Protein AF-A0A926I740-F1 (afdb_monomer)

Radius of gyration: 11.67 Å; Cα contacts (8 Å, |Δi|>4): 62; chains: 1; bounding box: 20×13×35 Å

Sequence (50 aa):
MKNLAQKLALGGISLLLFGLLLAVMTQTPLSYVVGGLGLVFSLTACITQE

Organism: NCBI:txid2763677

Nearest PDB structures (foldseek):
  6v7u-assembly1_A  TM=8.257E-01  e=9.278E+00  Casadabanvirus DMS3

Solvent-accessible surface area (backbone atoms only — not comparable to full-atom values): 2481 Å² total; per-residue (Å²): 113,72,71,56,29,53,50,37,29,54,49,9,50,52,38,25,54,48,13,48,53,42,29,73,74,64,69,42,73,64,20,54,53,44,21,49,50,10,50,52,37,30,51,52,18,53,66,66,64,110

pLDDT: mean 83.0, std 8.98, range [51.19, 90.38]

Structure (mmCIF, N/CA/C/O backbone):
data_AF-A0A926I740-F1
#
_entry.id   AF-A0A926I740-F1
#
loop_
_atom_site.group_PDB
_atom_site.id
_atom_site.type_symbol
_atom_site.label_atom_id
_atom_site.label_alt_id
_atom_site.label_comp_id
_atom_site.label_asym_id
_atom_site.label_entity_id
_atom_site.label_seq_id
_atom_site.pdbx_PDB_ins_code
_atom_site.Cartn_x
_atom_site.Cartn_y
_atom_site.Cartn_z
_atom_site.occupancy
_atom_site.B_iso_or_equiv
_atom_site.auth_seq_id
_atom_site.auth_comp_id
_atom_site.auth_asym_id
_atom_site.auth_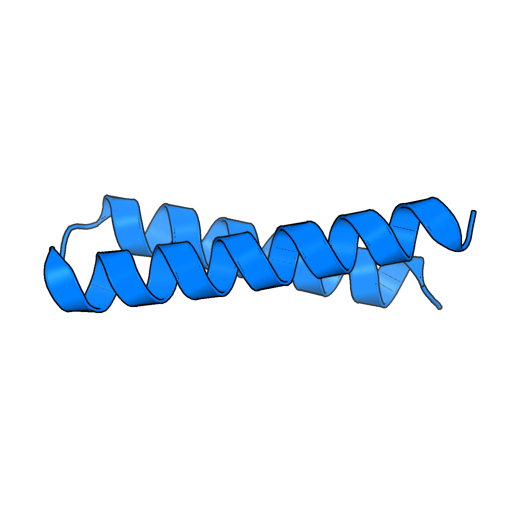atom_id
_atom_site.pdbx_PDB_model_num
ATOM 1 N N . MET A 1 1 ? 6.438 7.463 -20.387 1.00 52.03 1 MET A N 1
ATOM 2 C CA . MET A 1 1 ? 5.694 6.394 -19.681 1.00 52.03 1 MET A CA 1
ATOM 3 C C . MET A 1 1 ? 6.377 5.921 -18.389 1.00 52.03 1 MET A C 1
ATOM 5 O O . MET A 1 1 ? 5.674 5.798 -17.399 1.00 52.03 1 MET A O 1
ATOM 9 N N . LYS A 1 2 ? 7.718 5.801 -18.317 1.00 58.25 2 LYS A N 1
ATOM 10 C CA . LYS A 1 2 ? 8.467 5.425 -17.087 1.00 58.25 2 LYS A CA 1
ATOM 11 C C . LYS A 1 2 ? 8.115 6.222 -15.811 1.00 58.25 2 LYS A C 1
ATOM 13 O O . LYS A 1 2 ? 7.964 5.643 -14.745 1.00 58.25 2 LYS A O 1
ATOM 18 N N . ASN A 1 3 ? 7.895 7.535 -15.929 1.00 68.69 3 ASN A N 1
ATOM 19 C CA . ASN A 1 3 ? 7.528 8.396 -14.791 1.00 68.69 3 ASN A CA 1
ATOM 20 C C . ASN A 1 3 ? 6.152 8.084 -14.176 1.00 68.69 3 ASN A C 1
ATOM 22 O O . ASN A 1 3 ? 5.919 8.401 -13.014 1.00 68.69 3 ASN A O 1
ATOM 26 N N . LEU A 1 4 ? 5.225 7.515 -14.949 1.00 75.56 4 LEU A N 1
ATOM 27 C CA . LEU A 1 4 ? 3.856 7.270 -14.492 1.00 75.56 4 LEU A CA 1
ATOM 28 C C . LEU A 1 4 ? 3.798 5.976 -13.673 1.00 75.56 4 LEU A C 1
ATOM 30 O O . LEU A 1 4 ? 3.289 5.999 -12.557 1.00 75.56 4 LEU A O 1
ATOM 34 N N . ALA A 1 5 ? 4.437 4.907 -14.162 1.00 77.50 5 ALA A N 1
ATOM 35 C CA . ALA A 1 5 ? 4.604 3.654 -13.423 1.00 77.50 5 ALA A CA 1
ATOM 36 C C . ALA A 1 5 ? 5.359 3.867 -12.100 1.00 77.50 5 ALA A C 1
ATOM 38 O O . ALA A 1 5 ? 4.917 3.408 -11.054 1.00 77.50 5 ALA A O 1
ATOM 39 N N . GLN A 1 6 ? 6.432 4.665 -12.112 1.00 80.56 6 GLN A N 1
ATOM 40 C CA . GLN A 1 6 ? 7.211 4.950 -10.904 1.00 80.56 6 GLN A CA 1
ATOM 41 C C . GLN A 1 6 ? 6.414 5.750 -9.857 1.00 80.56 6 GLN A C 1
ATOM 43 O O . GLN A 1 6 ? 6.489 5.455 -8.664 1.00 80.56 6 GLN A O 1
ATOM 48 N N . LYS A 1 7 ? 5.607 6.734 -10.284 1.00 82.06 7 LYS A N 1
ATOM 49 C CA . LYS A 1 7 ? 4.688 7.460 -9.386 1.00 82.06 7 LYS A CA 1
ATOM 50 C C . LYS A 1 7 ? 3.595 6.548 -8.829 1.00 82.06 7 LYS A C 1
ATOM 52 O O . LYS A 1 7 ? 3.250 6.674 -7.656 1.00 82.06 7 LYS A O 1
ATOM 57 N N . LEU A 1 8 ? 3.080 5.633 -9.649 1.00 83.38 8 LEU A N 1
ATOM 58 C CA . LEU A 1 8 ? 2.064 4.665 -9.244 1.00 83.38 8 LEU A CA 1
ATOM 59 C C . LEU A 1 8 ? 2.621 3.657 -8.229 1.00 83.38 8 LEU A C 1
ATOM 61 O O . LEU A 1 8 ? 1.967 3.386 -7.228 1.00 83.38 8 LEU A O 1
ATOM 65 N N . ALA A 1 9 ? 3.854 3.181 -8.430 1.00 85.00 9 ALA A N 1
ATOM 66 C CA . ALA A 1 9 ? 4.547 2.294 -7.499 1.00 85.00 9 ALA A CA 1
ATOM 67 C C . ALA A 1 9 ? 4.790 2.979 -6.149 1.00 85.00 9 ALA A C 1
ATOM 69 O O . ALA A 1 9 ? 4.458 2.422 -5.104 1.00 85.00 9 ALA A O 1
ATOM 70 N N . LEU A 1 10 ? 5.302 4.215 -6.167 1.00 87.38 10 LEU A N 1
ATOM 71 C CA . LEU A 1 10 ? 5.543 4.990 -4.948 1.00 87.38 10 LEU A CA 1
ATOM 72 C C . LEU A 1 10 ? 4.234 5.261 -4.188 1.00 87.38 10 LEU A C 1
ATOM 74 O O . LEU A 1 10 ? 4.183 5.121 -2.966 1.00 87.38 10 LEU A O 1
ATOM 78 N N . GLY A 1 11 ? 3.168 5.599 -4.920 1.00 87.50 11 GLY A N 1
ATOM 79 C CA . GLY A 1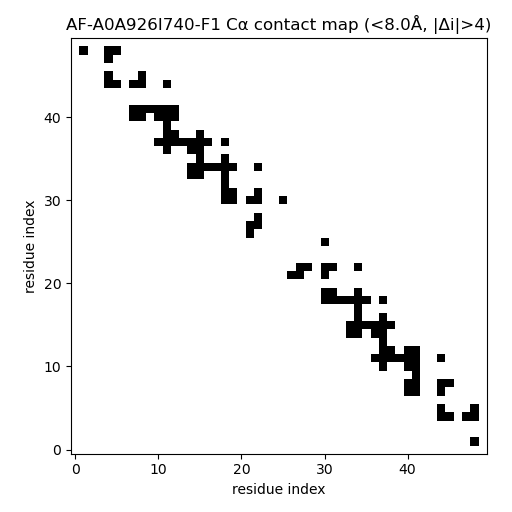 11 ? 1.826 5.766 -4.369 1.00 87.50 11 GLY A CA 1
ATOM 80 C C . GLY A 1 11 ? 1.298 4.475 -3.749 1.00 87.50 11 GLY A C 1
ATOM 81 O O . GLY A 1 11 ? 0.884 4.489 -2.595 1.00 87.50 11 GLY A O 1
ATOM 82 N N . GLY A 1 12 ? 1.385 3.355 -4.471 1.00 87.69 12 GLY A N 1
ATOM 83 C CA . GLY A 1 12 ?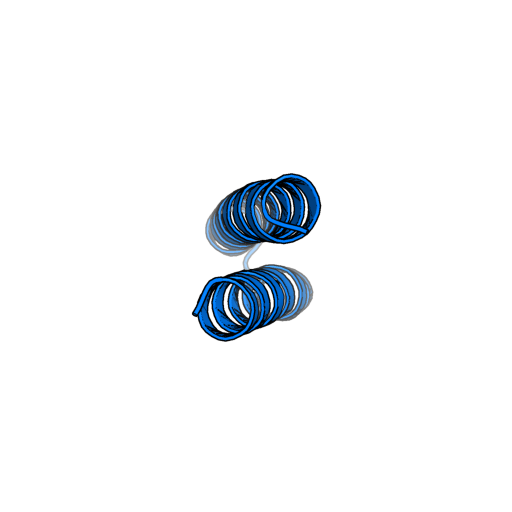 0.955 2.039 -4.002 1.00 87.69 12 GLY A CA 1
ATOM 84 C C . GLY A 1 12 ? 1.682 1.602 -2.733 1.00 87.69 12 GLY A C 1
ATOM 85 O O . GLY A 1 12 ? 1.028 1.250 -1.759 1.00 87.69 12 GLY A O 1
ATOM 86 N N . ILE A 1 13 ? 3.016 1.704 -2.700 1.00 88.12 13 ILE A N 1
ATOM 87 C CA . ILE A 1 13 ? 3.839 1.347 -1.529 1.00 88.12 13 ILE A CA 1
ATOM 88 C C . ILE A 1 13 ? 3.480 2.212 -0.315 1.00 88.12 13 ILE A C 1
ATOM 90 O O . ILE A 1 13 ? 3.321 1.686 0.786 1.00 88.12 13 ILE A O 1
ATOM 94 N N . SER A 1 14 ? 3.311 3.523 -0.509 1.00 89.19 14 SER A N 1
ATOM 95 C CA . SER A 1 14 ? 2.939 4.445 0.571 1.00 89.19 14 SER A CA 1
ATOM 96 C C . SER A 1 14 ? 1.557 4.115 1.151 1.00 89.19 14 SER A C 1
ATOM 98 O O . SER A 1 14 ? 1.384 4.049 2.368 1.00 89.19 14 SER A O 1
ATOM 100 N N . LEU A 1 15 ? 0.585 3.817 0.284 1.00 89.12 15 LEU A N 1
ATOM 101 C CA . LEU A 1 15 ? -0.778 3.440 0.671 1.00 89.12 15 LEU A CA 1
ATOM 102 C C . LEU A 1 15 ? -0.818 2.080 1.387 1.00 89.12 15 LEU A C 1
ATOM 104 O O . LEU A 1 15 ? -1.580 1.899 2.334 1.00 89.12 15 LEU A O 1
ATOM 108 N N . LEU A 1 16 ? 0.044 1.150 0.975 1.00 89.94 16 LEU A N 1
ATOM 109 C CA . LEU A 1 16 ? 0.208 -0.170 1.585 1.00 89.94 16 LEU A CA 1
ATOM 110 C C . LEU A 1 16 ? 0.793 -0.054 3.000 1.00 89.94 16 LEU A C 1
ATOM 112 O O . LEU A 1 16 ? 0.232 -0.612 3.940 1.00 89.94 16 LEU A O 1
ATOM 116 N N . LEU A 1 17 ? 1.860 0.734 3.175 1.00 90.19 17 LEU A N 1
ATOM 117 C CA . LEU A 1 17 ? 2.448 1.045 4.485 1.00 90.19 17 LEU A CA 1
ATOM 118 C C . LEU A 1 17 ? 1.455 1.762 5.402 1.00 90.19 17 LEU A C 1
ATOM 120 O O . LEU A 1 17 ? 1.345 1.418 6.579 1.00 90.19 17 LEU A O 1
ATOM 124 N N . PHE A 1 18 ? 0.702 2.721 4.861 1.00 90.38 18 PHE A N 1
ATOM 125 C CA . PHE A 1 18 ? -0.334 3.426 5.605 1.00 90.38 18 PHE A CA 1
ATOM 126 C C . PHE A 1 18 ? -1.449 2.4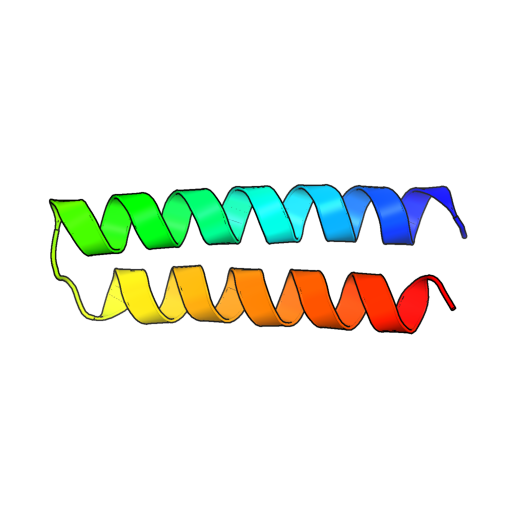78 6.055 1.00 90.38 18 PHE A C 1
ATOM 128 O O . PHE A 1 18 ? -1.779 2.451 7.237 1.00 90.38 18 PHE A O 1
ATOM 135 N N . GLY A 1 19 ? -1.979 1.651 5.149 1.00 87.56 19 GLY A N 1
ATOM 136 C CA . GLY A 1 19 ? -3.000 0.653 5.467 1.00 87.56 19 GLY A CA 1
ATOM 137 C C . GLY A 1 19 ? -2.518 -0.394 6.473 1.00 87.56 19 GLY A C 1
ATOM 138 O O . GLY A 1 19 ? -3.274 -0.774 7.364 1.00 87.56 19 GLY A O 1
ATOM 139 N N . LEU A 1 20 ? -1.248 -0.805 6.396 1.00 87.06 20 LEU A N 1
ATOM 140 C CA . LEU A 1 20 ? -0.633 -1.728 7.351 1.00 87.06 20 LEU A CA 1
ATOM 141 C C . LEU A 1 20 ? -0.525 -1.106 8.751 1.00 87.06 20 LEU A C 1
ATOM 143 O O . LEU A 1 20 ? -0.923 -1.732 9.731 1.00 87.06 20 LEU A O 1
ATOM 147 N N . LEU A 1 21 ? -0.043 0.136 8.849 1.00 90.25 21 LEU A N 1
ATOM 148 C CA . LEU A 1 21 ? 0.005 0.876 10.115 1.00 90.25 21 LEU A CA 1
ATOM 149 C C . LEU A 1 21 ? -1.394 1.044 10.713 1.00 90.25 21 LEU A C 1
ATOM 151 O O . LEU A 1 21 ? -1.599 0.797 11.902 1.00 90.25 21 LEU A O 1
ATOM 155 N N . LEU A 1 22 ? -2.372 1.404 9.881 1.00 88.81 22 LEU A N 1
ATOM 156 C CA . LEU A 1 22 ? -3.760 1.549 10.304 1.00 88.81 22 LEU A CA 1
ATOM 157 C C . LEU A 1 22 ? -4.364 0.215 10.763 1.00 88.81 22 LEU A C 1
ATOM 159 O O . LEU A 1 22 ? -5.143 0.195 11.718 1.00 88.81 22 LEU A O 1
ATOM 163 N N . ALA A 1 23 ? -4.007 -0.898 10.116 1.00 87.19 23 ALA A N 1
ATOM 164 C CA . ALA A 1 23 ? -4.468 -2.237 10.481 1.00 87.19 23 ALA A CA 1
ATOM 165 C C . ALA A 1 23 ? -3.921 -2.657 11.845 1.00 87.19 23 ALA A C 1
ATOM 167 O O . ALA A 1 23 ? -4.680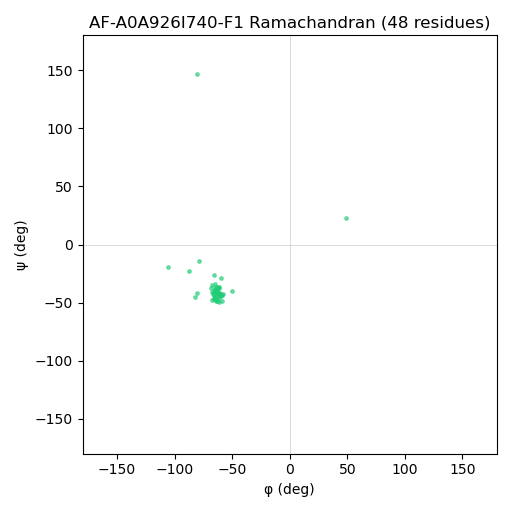 -3.155 12.675 1.00 87.19 23 ALA A O 1
ATOM 168 N N . VAL A 1 24 ? -2.639 -2.385 12.103 1.00 87.69 24 VAL A N 1
ATOM 169 C CA . VAL A 1 24 ? -1.998 -2.667 13.395 1.00 87.69 24 VAL A CA 1
ATOM 170 C C . VAL A 1 24 ? -2.585 -1.803 14.512 1.00 87.69 24 VAL A C 1
ATOM 172 O O . VAL A 1 24 ? -2.823 -2.312 15.602 1.00 87.69 24 VAL A O 1
ATOM 175 N N . MET A 1 25 ? -2.846 -0.517 14.257 1.00 90.38 25 MET A N 1
ATOM 176 C CA . MET A 1 25 ? -3.312 0.399 15.305 1.00 90.38 25 MET A CA 1
ATOM 177 C C . MET A 1 25 ? -4.805 0.303 15.607 1.00 90.38 25 MET A C 1
ATOM 179 O O . MET A 1 25 ? -5.199 0.391 16.765 1.00 90.38 25 MET A O 1
ATOM 183 N N . THR A 1 26 ? -5.645 0.176 14.580 1.00 87.44 26 THR A N 1
ATOM 184 C CA . THR A 1 26 ? -7.104 0.297 14.751 1.00 87.44 26 THR A CA 1
ATOM 185 C C . THR A 1 26 ? -7.830 -1.039 14.680 1.00 87.44 26 THR A C 1
ATOM 187 O O . THR A 1 26 ? -8.974 -1.115 15.116 1.00 87.44 26 THR A O 1
ATOM 190 N N . GLN A 1 27 ? -7.204 -2.073 14.098 1.00 82.00 27 GLN A N 1
ATOM 191 C CA . GLN A 1 27 ? -7.817 -3.379 13.815 1.00 82.00 27 GLN A CA 1
ATOM 192 C C . GLN A 1 27 ? -9.185 -3.290 13.111 1.00 82.00 27 GLN A C 1
ATOM 194 O O . GLN A 1 27 ? -10.000 -4.208 13.174 1.00 82.00 27 GLN A O 1
ATOM 199 N N . THR A 1 28 ? -9.456 -2.176 12.424 1.00 84.56 28 THR A N 1
ATOM 200 C CA . THR A 1 28 ? -10.721 -1.975 11.723 1.00 84.56 28 THR A CA 1
ATOM 201 C C . THR A 1 28 ? -10.705 -2.687 10.370 1.00 84.56 28 THR A C 1
ATOM 203 O O . THR A 1 28 ? -9.669 -2.728 9.698 1.00 84.56 28 THR A O 1
ATOM 206 N N . PRO A 1 29 ? -11.857 -3.204 9.905 1.00 83.75 29 PRO A N 1
ATOM 207 C CA . PRO A 1 29 ? -11.960 -3.849 8.595 1.00 83.75 29 PRO A CA 1
ATOM 208 C C . PRO A 1 29 ? -11.585 -2.900 7.446 1.00 83.75 29 PRO A C 1
ATOM 210 O O . PRO A 1 29 ? -11.054 -3.338 6.428 1.00 83.75 29 PRO A O 1
ATOM 213 N N . LEU A 1 30 ? -11.787 -1.589 7.626 1.00 84.06 30 LEU A N 1
ATOM 214 C CA . LEU A 1 30 ? -11.400 -0.564 6.656 1.00 84.06 30 LEU A CA 1
ATOM 215 C C . LEU A 1 30 ? -9.891 -0.539 6.393 1.00 84.06 30 LEU A C 1
ATOM 217 O O . LEU A 1 30 ? -9.485 -0.369 5.245 1.00 84.06 30 LEU A O 1
ATOM 221 N N . SER A 1 31 ? -9.056 -0.767 7.407 1.00 82.31 31 SER A N 1
ATOM 222 C CA . SER A 1 31 ? -7.600 -0.799 7.228 1.00 82.31 31 SER A CA 1
ATOM 223 C C . SER A 1 31 ? -7.142 -1.905 6.283 1.00 82.31 31 SER A C 1
ATOM 225 O O . SER A 1 31 ? -6.226 -1.696 5.490 1.00 82.31 31 SER A O 1
ATOM 227 N N . TYR A 1 32 ? -7.806 -3.063 6.318 1.00 83.88 32 TYR A N 1
ATOM 228 C CA . TYR A 1 32 ? -7.520 -4.164 5.397 1.00 83.88 32 TYR A CA 1
ATOM 2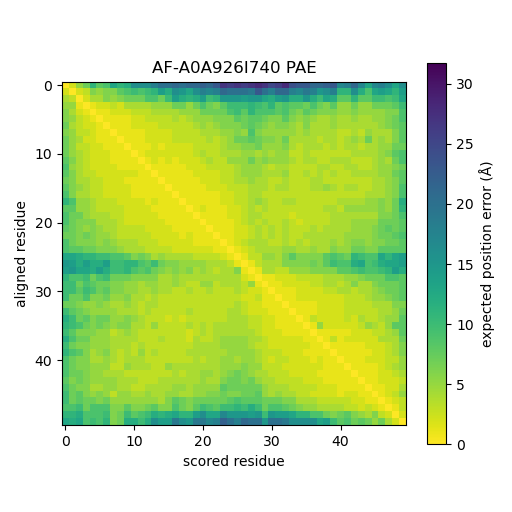29 C C . TYR A 1 32 ? -7.915 -3.817 3.958 1.00 83.88 32 TYR A C 1
ATOM 231 O O . TYR A 1 32 ? -7.181 -4.152 3.030 1.00 83.88 32 TYR A O 1
ATOM 239 N N . VAL A 1 33 ? -9.024 -3.094 3.764 1.00 88.12 33 VAL A N 1
ATOM 240 C CA . VAL A 1 33 ? -9.447 -2.608 2.439 1.00 88.12 33 VAL A CA 1
ATOM 241 C C . VAL A 1 33 ? -8.439 -1.596 1.887 1.00 88.12 33 VAL A C 1
ATOM 243 O O . VAL A 1 33 ? -8.026 -1.702 0.733 1.00 88.12 33 VAL A O 1
ATOM 246 N N . VAL A 1 34 ? -7.991 -0.651 2.718 1.00 87.44 34 VAL A N 1
ATOM 247 C CA . VAL A 1 34 ? -6.999 0.369 2.337 1.00 87.44 34 VAL A CA 1
ATOM 248 C C . VAL A 1 34 ? -5.639 -0.266 2.023 1.00 87.44 34 VAL A C 1
ATOM 250 O O . VAL A 1 34 ? -5.051 0.026 0.982 1.00 87.44 34 VAL A O 1
ATOM 253 N N . GLY A 1 35 ? -5.158 -1.184 2.866 1.00 88.38 35 GLY A N 1
ATOM 254 C CA . GLY A 1 35 ? -3.918 -1.924 2.612 1.00 88.38 35 GLY A CA 1
ATOM 255 C C . GLY A 1 35 ? -3.998 -2.805 1.359 1.00 88.38 35 GLY A C 1
ATOM 256 O O . GLY A 1 35 ? -3.056 -2.839 0.565 1.00 88.38 35 GLY A O 1
ATOM 257 N N . GLY A 1 36 ? -5.144 -3.456 1.130 1.00 87.12 36 GLY A N 1
ATOM 258 C CA . GLY A 1 36 ? -5.412 -4.252 -0.071 1.00 87.12 36 GLY A CA 1
ATOM 259 C C . GLY A 1 36 ? -5.411 -3.417 -1.355 1.00 87.12 36 GLY A C 1
ATOM 260 O O . GLY A 1 36 ? -4.814 -3.823 -2.351 1.00 87.12 36 GLY A O 1
ATOM 261 N N . LEU A 1 37 ? -5.991 -2.213 -1.325 1.00 86.75 37 LEU A N 1
ATOM 262 C CA . LEU A 1 37 ? -5.900 -1.256 -2.434 1.00 86.75 37 LEU A CA 1
ATOM 263 C C . LEU A 1 37 ? -4.443 -0.867 -2.724 1.00 86.75 37 LEU A C 1
ATOM 265 O O . LEU A 1 37 ? -4.042 -0.833 -3.887 1.00 86.75 37 LEU A O 1
ATOM 269 N N . GLY A 1 38 ? -3.632 -0.645 -1.684 1.00 87.94 38 GLY A N 1
ATOM 270 C CA . GLY A 1 38 ? -2.194 -0.388 -1.825 1.00 87.94 38 GLY A CA 1
ATOM 271 C C . GLY A 1 38 ? -1.444 -1.519 -2.538 1.00 87.94 38 GLY A C 1
ATOM 272 O O . GLY A 1 38 ? -0.646 -1.252 -3.439 1.00 87.94 38 GLY A O 1
ATOM 273 N N . LEU A 1 39 ? -1.754 -2.780 -2.210 1.00 86.00 39 LEU A N 1
ATOM 274 C CA . LEU A 1 39 ? -1.210 -3.964 -2.894 1.00 86.00 39 LEU A CA 1
ATOM 275 C C . LEU A 1 39 ? -1.585 -4.005 -4.380 1.00 86.00 39 LEU A C 1
ATOM 277 O O . LEU A 1 39 ? -0.714 -4.227 -5.221 1.00 86.00 39 LEU A O 1
ATOM 281 N N . VAL A 1 40 ? -2.853 -3.74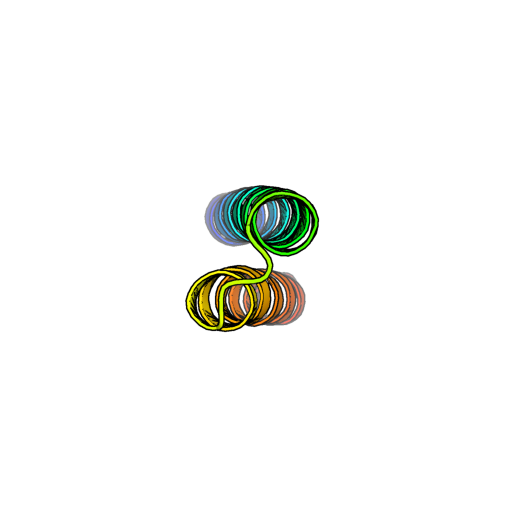9 -4.714 1.00 88.38 40 VAL A N 1
ATOM 282 C CA . VAL A 1 40 ? -3.332 -3.733 -6.108 1.00 88.38 40 VAL A CA 1
ATOM 283 C C . VAL A 1 40 ? -2.636 -2.637 -6.918 1.00 88.38 40 VAL A C 1
ATOM 285 O O . VAL A 1 40 ? -2.196 -2.889 -8.042 1.00 88.38 40 VAL A O 1
ATOM 288 N N . PHE A 1 41 ? -2.471 -1.441 -6.347 1.00 85.44 41 PHE A N 1
ATOM 289 C CA . PHE A 1 41 ? -1.727 -0.353 -6.989 1.00 85.44 41 PHE A CA 1
ATOM 290 C C . PHE A 1 41 ? -0.241 -0.687 -7.174 1.00 85.44 41 PHE A C 1
ATOM 292 O O . PHE A 1 41 ? 0.330 -0.376 -8.217 1.00 85.44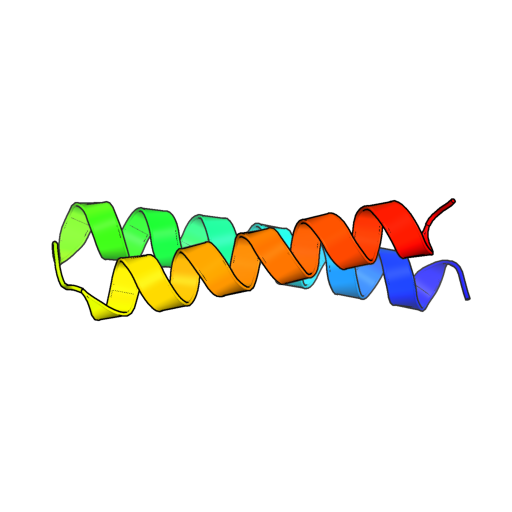 41 PHE A O 1
ATOM 299 N N . SER A 1 42 ? 0.388 -1.354 -6.202 1.00 82.94 42 SER A N 1
ATOM 300 C CA . SER A 1 42 ? 1.789 -1.782 -6.314 1.00 82.94 42 SER A CA 1
ATOM 301 C C . SER A 1 42 ? 1.984 -2.844 -7.405 1.00 82.94 42 SER A C 1
ATOM 303 O O . SER A 1 42 ? 2.901 -2.738 -8.218 1.00 82.94 42 SER A O 1
ATOM 305 N N . LEU A 1 43 ? 1.089 -3.834 -7.474 1.00 85.19 43 LEU A N 1
ATOM 306 C CA . LEU A 1 43 ? 1.115 -4.892 -8.490 1.00 85.19 43 LEU A CA 1
ATOM 307 C C . LEU A 1 43 ? 0.860 -4.349 -9.897 1.00 85.19 43 LEU A C 1
ATOM 309 O O . LEU A 1 43 ? 1.601 -4.671 -10.822 1.00 85.19 43 LEU A O 1
ATOM 313 N N . THR A 1 44 ? -0.151 -3.494 -10.064 1.00 85.31 44 THR A N 1
ATOM 314 C CA . THR A 1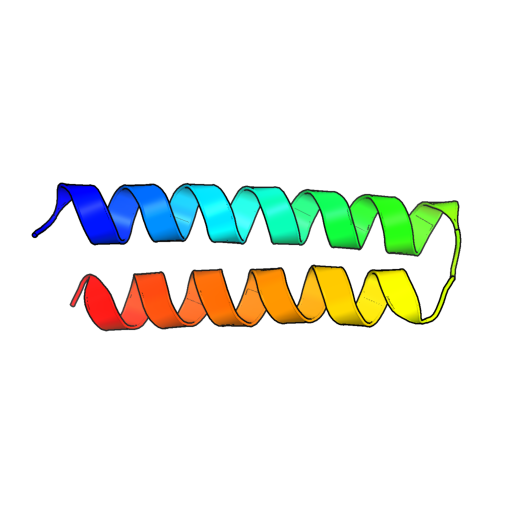 44 ? -0.430 -2.860 -11.363 1.00 85.31 44 THR A CA 1
ATOM 315 C C . THR A 1 44 ? 0.723 -1.970 -11.810 1.00 85.31 44 THR A C 1
ATOM 317 O O . THR A 1 44 ? 1.071 -1.993 -12.987 1.00 85.31 44 THR A O 1
ATOM 320 N N . ALA A 1 45 ? 1.377 -1.250 -10.894 1.00 83.19 45 ALA A N 1
ATOM 321 C CA . ALA A 1 45 ? 2.581 -0.492 -11.218 1.00 83.19 45 ALA A CA 1
ATOM 322 C C . ALA A 1 45 ? 3.738 -1.395 -11.673 1.00 83.19 45 ALA A C 1
ATOM 324 O O . ALA A 1 45 ? 4.432 -1.034 -12.618 1.00 83.19 45 ALA A O 1
ATOM 325 N N . CYS A 1 46 ? 3.905 -2.568 -11.051 1.00 79.94 46 CYS A N 1
ATOM 326 C CA . CYS A 1 46 ? 4.924 -3.550 -11.426 1.00 79.94 46 CYS A CA 1
ATOM 327 C C . CYS A 1 46 ? 4.684 -4.105 -12.841 1.00 79.94 46 CYS A C 1
ATOM 329 O O . CYS A 1 46 ? 5.573 -4.033 -13.680 1.00 79.94 46 CYS A O 1
ATOM 331 N N . ILE A 1 47 ? 3.451 -4.534 -13.141 1.00 85.19 47 ILE A N 1
ATOM 332 C CA . ILE A 1 47 ? 3.060 -5.048 -14.470 1.00 85.19 47 ILE A CA 1
ATOM 333 C C . ILE A 1 47 ? 3.152 -3.958 -15.549 1.00 85.19 47 ILE A C 1
ATOM 335 O O . ILE A 1 47 ? 3.470 -4.243 -16.693 1.00 85.19 47 ILE A O 1
ATOM 339 N N . THR A 1 48 ? 2.873 -2.698 -15.200 1.00 78.19 48 THR A N 1
ATOM 340 C CA . THR A 1 48 ? 2.950 -1.563 -16.145 1.00 78.19 48 THR A CA 1
ATOM 341 C C . THR A 1 48 ? 4.390 -1.086 -16.379 1.00 78.19 48 THR A C 1
ATOM 343 O O . THR A 1 48 ? 4.637 -0.268 -17.268 1.00 78.19 48 THR A O 1
ATOM 346 N N . GLN A 1 49 ? 5.334 -1.506 -15.534 1.00 64.00 49 GLN A N 1
ATOM 347 C CA . GLN A 1 49 ? 6.744 -1.143 -15.655 1.00 64.00 49 GLN A CA 1
ATOM 348 C C . GLN A 1 49 ? 7.525 -2.099 -16.574 1.00 64.00 49 GLN A C 1
ATOM 350 O O . GLN A 1 49 ? 8.559 -1.675 -17.100 1.00 64.00 49 GLN A O 1
ATOM 355 N N . GLU A 1 50 ? 7.040 -3.332 -16.760 1.00 51.19 50 GLU A N 1
ATOM 356 C CA . GLU A 1 50 ? 7.497 -4.269 -17.804 1.00 51.19 50 GLU A CA 1
ATOM 357 C C . GLU A 1 50 ? 7.071 -3.809 -19.209 1.00 51.19 50 GLU A C 1
ATOM 359 O O . GLU A 1 50 ? 7.914 -3.918 -20.130 1.00 51.19 50 GLU A O 1
#

Mean predicted aligned error: 5.03 Å

Secondary structure (DSSP, 8-state):
-HHHHHHHHHHHHHHHHHHHHHHHHH--HHHHHHHHHHHHHHHHHHHHH-

Foldseek 3Di:
DQVVLVVLLVVLCVQLVVLVVCCVPPVDPVSVVSNVSSVVSNVVSVVVND